Protein AF-A0A946TJ30-F1 (afdb_m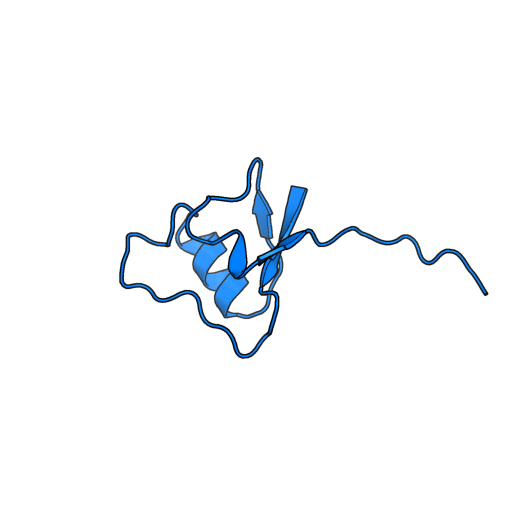onomer)

Foldseek 3Di:
DKKAFPDLPDQDDPPPDLLPDDPVQSVCRNVRHIDDDPDDRPSCPVGMDDPDPPPPPDD

Secondary structure (DSSP, 8-state):
-EEEES-TT----TTSGGGGS-HHHHHHHHTT--EE-SS--TTTTTTEEE---------

Solvent-accessible surface area (backbone atoms only — not comparable to full-atom values): 3689 Å² total; per-residue (Å²): 85,40,35,27,49,70,44,81,86,59,64,81,67,70,90,48,77,45,44,76,45,56,63,76,52,40,50,37,32,58,72,62,34,71,44,77,44,90,73,82,37,81,77,38,51,89,52,39,40,73,57,72,81,70,68,80,77,80,132

pLDDT: mean 80.07, std 12.85, range [41.81, 91.38]

Sequence (59 aa):
MKIKLKDKKIQLSSSHSHRGVKYADWLKLNDGKSIEIDSIPELIKDEVVEVKTTKPKGQ

Mean predicted aligned error: 6.88 Å

Radius of gyration: 12.08 Å; Cα contacts (8 Å, |Δi|>4): 73; chains: 1; bounding box: 28×30×30 Å

Structure (mmCIF, N/CA/C/O backbone):
data_AF-A0A946TJ30-F1
#
_entry.id   AF-A0A946TJ30-F1
#
loop_
_atom_site.group_PDB
_atom_site.id
_atom_site.type_symbol
_atom_site.label_atom_id
_atom_site.label_alt_id
_atom_site.label_comp_id
_atom_site.label_asym_id
_atom_site.label_entity_id
_atom_site.label_seq_id
_atom_site.pdbx_PDB_ins_code
_atom_site.Cartn_x
_atom_site.Cartn_y
_atom_site.Cartn_z
_atom_site.occupancy
_atom_site.B_iso_or_equiv
_atom_site.auth_seq_id
_atom_site.auth_comp_id
_atom_site.auth_asym_id
_atom_site.auth_atom_id
_atom_site.pdbx_PDB_model_num
ATOM 1 N N . MET A 1 1 ? -4.138 10.270 -3.485 1.00 87.56 1 MET A N 1
ATOM 2 C CA . MET A 1 1 ? -5.096 9.725 -2.490 1.00 87.56 1 MET A CA 1
ATOM 3 C C . MET A 1 1 ? -4.420 8.686 -1.609 1.00 87.56 1 MET A C 1
ATOM 5 O O . MET A 1 1 ? -3.422 8.105 -2.015 1.00 87.56 1 MET A O 1
ATOM 9 N N . LYS A 1 2 ? -4.940 8.443 -0.404 1.00 90.12 2 LYS A N 1
ATOM 10 C CA . LYS A 1 2 ? -4.353 7.479 0.533 1.00 90.12 2 LYS A CA 1
ATOM 11 C C . LYS A 1 2 ? -5.189 6.210 0.574 1.00 90.12 2 LYS A C 1
ATOM 13 O O . LYS A 1 2 ? -6.400 6.301 0.734 1.00 90.12 2 LYS A O 1
ATOM 18 N N . ILE A 1 3 ? -4.565 5.043 0.459 1.00 90.75 3 ILE A N 1
ATOM 19 C CA . ILE A 1 3 ? -5.253 3.747 0.439 1.00 90.75 3 ILE A CA 1
ATOM 20 C C . ILE A 1 3 ? -4.645 2.773 1.447 1.00 90.75 3 ILE A C 1
ATOM 22 O O . ILE A 1 3 ? -3.487 2.915 1.842 1.00 90.75 3 ILE A O 1
ATOM 26 N N . LYS A 1 4 ? -5.429 1.788 1.878 1.00 91.19 4 LYS A N 1
ATOM 27 C CA . LYS A 1 4 ? -4.994 0.659 2.716 1.00 91.19 4 LYS A CA 1
ATOM 28 C C . LYS A 1 4 ? -5.744 -0.607 2.307 1.00 91.19 4 LYS A C 1
ATOM 30 O O . LYS A 1 4 ? -6.777 -0.502 1.651 1.00 91.19 4 LYS A O 1
ATOM 35 N N . LEU A 1 5 ? -5.277 -1.779 2.731 1.00 90.81 5 LEU A N 1
ATOM 36 C CA . LEU A 1 5 ? -6.048 -3.014 2.562 1.00 90.81 5 LEU A CA 1
ATOM 37 C C . LEU A 1 5 ? -7.384 -2.931 3.310 1.00 90.81 5 LEU A C 1
ATOM 39 O O . LEU A 1 5 ? -7.449 -2.382 4.415 1.00 90.81 5 LEU A O 1
ATOM 43 N N . LYS A 1 6 ? -8.444 -3.469 2.695 1.00 87.75 6 LYS A N 1
ATOM 44 C CA . LYS A 1 6 ? -9.784 -3.579 3.291 1.00 87.75 6 LYS A CA 1
ATOM 45 C C . LYS A 1 6 ? -9.729 -4.287 4.630 1.00 87.75 6 LYS A C 1
ATOM 47 O O . LYS A 1 6 ? -10.308 -3.810 5.602 1.00 87.75 6 LYS A O 1
ATOM 52 N N . ASP A 1 7 ? -8.979 -5.379 4.665 1.00 82.06 7 ASP A N 1
ATOM 53 C CA . ASP A 1 7 ? -8.805 -6.198 5.845 1.00 82.06 7 ASP A CA 1
ATOM 54 C C . ASP A 1 7 ? -7.320 -6.458 6.092 1.00 82.06 7 ASP A C 1
ATOM 56 O O . ASP A 1 7 ? -6.546 -6.646 5.156 1.00 82.06 7 ASP A O 1
ATOM 60 N N . LYS A 1 8 ? -6.916 -6.493 7.364 1.00 71.44 8 LYS A N 1
ATOM 61 C CA . LYS A 1 8 ? -5.526 -6.803 7.741 1.00 71.44 8 LYS A CA 1
ATOM 62 C C . LYS A 1 8 ? -5.179 -8.277 7.521 1.00 71.44 8 LYS A C 1
ATOM 64 O O . LYS A 1 8 ? -4.009 -8.634 7.581 1.00 71.44 8 LYS A O 1
ATOM 69 N N . LYS A 1 9 ? -6.190 -9.128 7.320 1.00 74.75 9 LYS A N 1
ATOM 70 C CA . LYS A 1 9 ? -6.022 -10.552 7.004 1.00 74.75 9 LYS A CA 1
ATOM 71 C C . LYS A 1 9 ? -5.847 -10.818 5.512 1.00 74.75 9 LYS A C 1
ATOM 7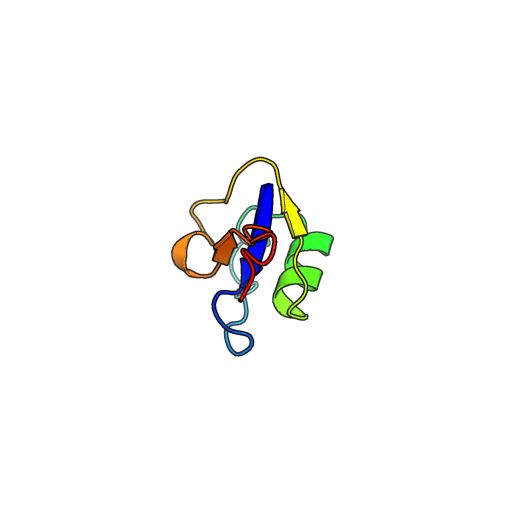3 O O . LYS A 1 9 ? -5.432 -11.912 5.142 1.00 74.75 9 LYS A O 1
ATOM 78 N N . ILE A 1 10 ? -6.186 -9.846 4.671 1.00 75.94 10 ILE A N 1
ATOM 79 C CA . ILE A 1 10 ? -5.964 -9.936 3.234 1.00 75.94 10 ILE A CA 1
ATOM 80 C C . ILE A 1 10 ? -4.481 -9.663 2.984 1.00 75.94 10 ILE A C 1
ATOM 82 O O . ILE A 1 10 ? -3.914 -8.728 3.541 1.00 75.94 10 ILE A O 1
ATOM 86 N N . GLN A 1 11 ? -3.852 -10.485 2.150 1.00 78.31 11 GLN A N 1
ATOM 87 C CA . GLN A 1 11 ? -2.521 -10.221 1.615 1.00 78.31 11 GLN A CA 1
ATOM 88 C C . GLN A 1 11 ? -2.625 -10.153 0.100 1.00 78.31 11 GLN A C 1
ATOM 90 O O . GLN A 1 11 ? -3.173 -11.046 -0.548 1.00 78.31 11 GLN A O 1
ATOM 95 N N . LEU A 1 12 ? -2.075 -9.092 -0.481 1.00 78.75 12 LEU A N 1
ATOM 96 C CA . LEU A 1 12 ? -1.965 -8.978 -1.924 1.00 78.75 12 LEU A CA 1
ATOM 97 C C . LEU A 1 12 ? -1.011 -10.059 -2.411 1.00 78.75 12 LEU A C 1
ATOM 99 O O . LEU A 1 12 ? 0.198 -9.950 -2.213 1.00 78.75 12 LEU A O 1
ATOM 103 N N . SER A 1 13 ? -1.553 -11.082 -3.069 1.00 70.31 13 SER A N 1
ATOM 104 C CA . SER A 1 13 ? -0.729 -12.146 -3.636 1.00 70.31 13 SER A CA 1
ATOM 105 C C . SER A 1 13 ? 0.318 -11.576 -4.601 1.00 70.31 13 SER A C 1
ATOM 107 O O . SER A 1 13 ? 0.002 -10.746 -5.463 1.00 70.31 13 SER A O 1
ATOM 109 N N . SER A 1 14 ? 1.553 -12.056 -4.461 1.00 66.44 14 SER A N 1
ATOM 110 C CA . SER A 1 14 ? 2.734 -11.687 -5.246 1.00 66.44 14 SER A CA 1
ATOM 111 C C . SER A 1 14 ? 2.753 -12.286 -6.659 1.00 66.44 14 SER A C 1
ATOM 113 O O . SER A 1 14 ? 3.661 -11.985 -7.427 1.00 66.44 14 SER A O 1
ATOM 115 N N . SER A 1 15 ? 1.748 -13.089 -7.035 1.00 66.06 15 SER A N 1
ATOM 116 C CA . SER A 1 15 ? 1.719 -13.846 -8.299 1.00 66.06 15 SER A CA 1
ATOM 117 C C . SER A 1 15 ? 1.776 -12.993 -9.573 1.00 66.06 15 SER A C 1
ATOM 119 O O . SER A 1 15 ? 2.156 -13.503 -10.618 1.00 66.06 15 SER A O 1
ATOM 121 N N . HIS A 1 16 ? 1.389 -11.716 -9.509 1.00 61.94 16 HIS A N 1
ATOM 122 C CA . HIS A 1 16 ? 1.411 -10.797 -10.649 1.00 61.94 16 HIS A CA 1
ATOM 123 C C . HIS A 1 16 ? 2.092 -9.499 -10.230 1.00 61.94 16 HIS A C 1
ATOM 125 O O . HIS A 1 16 ? 1.467 -8.711 -9.527 1.00 61.94 16 HIS A O 1
ATOM 131 N N . SER A 1 17 ? 3.353 -9.297 -10.632 1.00 65.69 17 SER A N 1
ATOM 132 C CA . SER A 1 17 ? 4.102 -8.024 -10.670 1.00 65.69 17 SER A CA 1
ATOM 133 C C . SER A 1 17 ? 3.586 -6.919 -9.734 1.00 65.69 17 SER A C 1
ATOM 135 O O . SER A 1 17 ? 3.133 -5.868 -10.187 1.00 65.69 17 SER A O 1
ATOM 137 N N . HIS A 1 18 ? 3.585 -7.188 -8.423 1.00 68.56 18 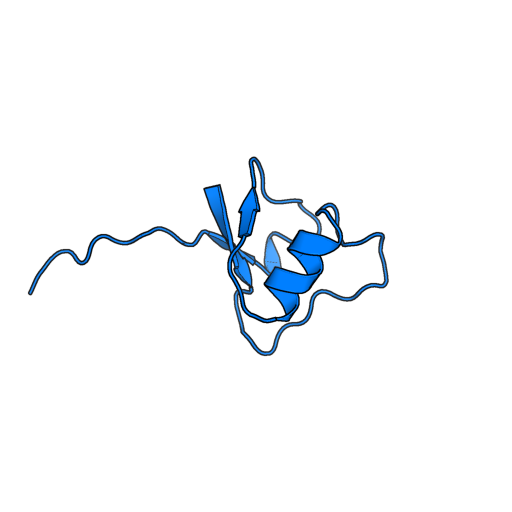HIS A N 1
ATOM 138 C CA . HIS A 1 18 ? 3.140 -6.269 -7.361 1.00 68.56 18 HIS A CA 1
ATOM 139 C C . HIS A 1 18 ? 1.766 -5.610 -7.592 1.00 68.56 18 HIS A C 1
ATOM 141 O O . HIS A 1 18 ? 1.487 -4.540 -7.062 1.00 68.56 18 HIS A O 1
ATOM 147 N N . ARG A 1 19 ? 0.898 -6.242 -8.391 1.00 75.56 19 ARG A 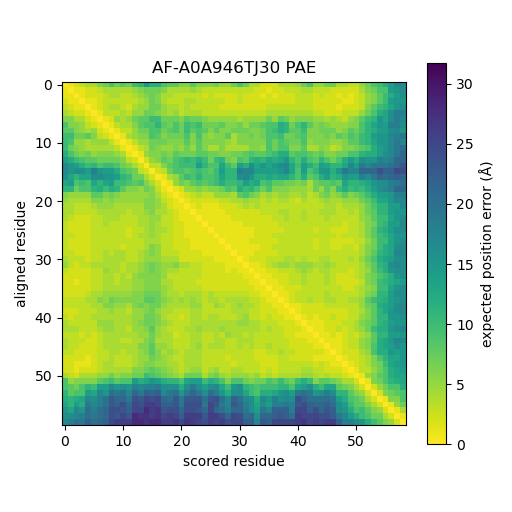N 1
ATOM 148 C CA . ARG A 1 19 ? -0.474 -5.825 -8.700 1.00 75.56 19 ARG A CA 1
ATOM 149 C C . ARG A 1 19 ? -0.604 -4.368 -9.179 1.00 75.56 19 ARG A C 1
ATOM 151 O O . ARG A 1 19 ? -1.606 -3.709 -8.911 1.00 75.56 19 A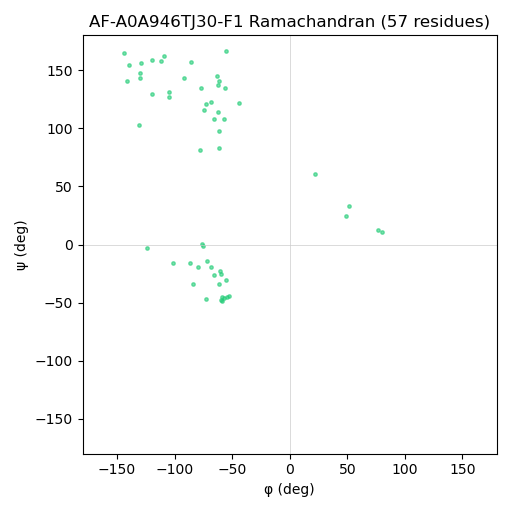RG A O 1
ATOM 158 N N . GLY A 1 20 ? 0.403 -3.864 -9.892 1.00 78.44 20 GLY A N 1
ATOM 159 C CA . GLY A 1 20 ? 0.392 -2.504 -10.443 1.00 78.44 20 GLY A CA 1
ATOM 160 C C . GLY A 1 20 ? 0.747 -1.391 -9.449 1.00 78.44 20 GLY A C 1
ATOM 161 O O . GLY A 1 20 ? 0.589 -0.222 -9.785 1.00 78.44 20 GLY A O 1
ATOM 162 N N . VAL A 1 21 ? 1.248 -1.723 -8.253 1.00 84.00 21 VAL A N 1
ATOM 163 C CA . VAL A 1 21 ? 1.896 -0.760 -7.343 1.00 84.00 21 VAL A CA 1
ATOM 164 C C . VAL A 1 21 ? 3.406 -1.005 -7.264 1.00 84.00 21 VAL A C 1
ATOM 166 O O . VAL A 1 21 ? 3.907 -2.072 -7.618 1.00 84.00 21 VAL A O 1
ATOM 169 N N . LYS A 1 22 ? 4.168 -0.017 -6.780 1.00 87.81 22 LYS A N 1
ATOM 170 C CA . LYS A 1 22 ? 5.603 -0.191 -6.511 1.00 87.81 22 LYS A CA 1
ATOM 171 C C . LYS A 1 22 ? 5.807 -1.239 -5.416 1.00 87.81 22 LYS A C 1
ATOM 173 O O . LYS A 1 22 ? 5.047 -1.279 -4.453 1.00 87.81 22 LYS A O 1
ATOM 178 N N . TYR A 1 23 ? 6.881 -2.024 -5.504 1.00 85.75 23 TYR A N 1
ATOM 179 C CA . TYR A 1 23 ? 7.205 -3.064 -4.516 1.00 85.75 23 TYR A CA 1
ATOM 180 C C . TYR A 1 23 ? 7.229 -2.544 -3.069 1.00 85.75 23 TYR A C 1
ATOM 182 O O . TYR A 1 23 ? 6.647 -3.151 -2.175 1.00 85.75 23 TYR A O 1
ATOM 190 N N . ALA A 1 24 ? 7.845 -1.380 -2.843 1.00 88.19 24 ALA A N 1
ATOM 191 C CA . ALA A 1 24 ? 7.901 -0.758 -1.521 1.00 88.19 24 ALA A CA 1
ATOM 192 C C . ALA A 1 24 ? 6.508 -0.422 -0.962 1.00 88.19 24 ALA A C 1
ATOM 194 O O . ALA A 1 24 ? 6.280 -0.507 0.243 1.00 88.19 24 ALA A O 1
ATOM 195 N N . ASP A 1 25 ? 5.571 -0.052 -1.830 1.00 89.25 25 ASP A N 1
ATOM 196 C CA . ASP A 1 25 ? 4.214 0.301 -1.434 1.00 89.25 25 ASP A CA 1
ATOM 197 C C . ASP A 1 25 ? 3.324 -0.940 -1.289 1.00 89.25 25 ASP A C 1
ATOM 199 O O . ASP A 1 25 ? 2.520 -1.012 -0.362 1.00 89.25 25 ASP A O 1
ATOM 203 N N . TRP A 1 26 ? 3.546 -1.968 -2.113 1.00 88.31 26 TRP A N 1
ATOM 204 C CA . TRP A 1 26 ? 2.981 -3.307 -1.927 1.00 88.31 26 TRP A CA 1
ATOM 205 C C . TRP A 1 26 ? 3.368 -3.902 -0.567 1.00 88.31 26 TRP A C 1
ATOM 207 O O . TRP A 1 26 ? 2.503 -4.387 0.160 1.00 88.31 26 TRP A O 1
ATOM 217 N N . LEU A 1 27 ? 4.647 -3.797 -0.183 1.00 88.56 27 LEU A N 1
ATOM 218 C CA . LEU A 1 27 ? 5.132 -4.233 1.128 1.00 88.56 27 LEU A CA 1
ATOM 219 C C . LEU A 1 27 ? 4.418 -3.497 2.260 1.00 88.56 27 LEU A C 1
ATOM 221 O O . LEU A 1 27 ? 3.935 -4.132 3.190 1.00 88.56 27 LEU A O 1
ATOM 225 N N . LYS A 1 28 ? 4.306 -2.166 2.174 1.00 89.88 28 LYS A N 1
ATOM 226 C CA . LYS A 1 28 ? 3.581 -1.369 3.176 1.00 89.88 28 LYS A CA 1
ATOM 227 C C . LYS A 1 28 ? 2.119 -1.802 3.285 1.00 89.88 28 LYS A C 1
ATOM 229 O O . LYS A 1 28 ? 1.636 -1.962 4.400 1.00 89.88 28 LYS A O 1
ATOM 234 N N . LEU A 1 29 ? 1.429 -2.008 2.162 1.00 88.31 29 LEU A N 1
ATOM 235 C CA . LEU A 1 29 ? 0.045 -2.487 2.168 1.00 88.31 29 LEU A CA 1
ATOM 236 C C . LEU A 1 29 ? -0.073 -3.841 2.875 1.00 88.31 29 LEU A C 1
ATOM 238 O O . LEU A 1 29 ? -0.900 -3.971 3.772 1.00 88.31 29 LEU A O 1
ATOM 242 N N . ASN A 1 30 ? 0.789 -4.804 2.536 1.00 86.94 30 ASN A N 1
ATOM 243 C CA . ASN A 1 30 ? 0.818 -6.131 3.165 1.00 86.94 30 ASN A CA 1
ATOM 244 C C . ASN A 1 30 ? 1.219 -6.113 4.646 1.00 86.94 30 ASN A C 1
ATOM 246 O O . ASN A 1 30 ? 0.797 -6.983 5.401 1.00 86.94 30 ASN A O 1
ATOM 250 N N . ASP A 1 31 ? 1.976 -5.107 5.076 1.00 88.00 31 ASP A N 1
ATOM 251 C CA . ASP A 1 31 ? 2.295 -4.835 6.484 1.00 88.00 31 ASP A CA 1
ATOM 252 C C . ASP A 1 31 ? 1.110 -4.186 7.239 1.00 88.00 31 ASP A C 1
ATOM 254 O O . ASP A 1 31 ? 1.198 -3.842 8.416 1.00 88.00 31 ASP A O 1
ATOM 258 N N . GLY A 1 32 ? -0.021 -3.969 6.556 1.00 85.81 32 GLY A N 1
ATOM 259 C CA . GLY A 1 32 ? -1.207 -3.307 7.096 1.00 85.81 32 GLY A CA 1
ATOM 260 C C . GLY A 1 32 ? -1.076 -1.785 7.188 1.00 85.81 32 GLY A C 1
ATOM 261 O O . GLY A 1 32 ? -1.905 -1.132 7.832 1.00 85.81 32 GLY A O 1
ATOM 262 N N . LYS A 1 33 ? -0.049 -1.201 6.559 1.00 89.75 33 LYS A N 1
ATOM 263 C CA . LYS A 1 33 ? 0.144 0.247 6.460 1.00 89.75 33 LYS A CA 1
ATOM 264 C C . LYS A 1 33 ? -0.631 0.811 5.274 1.00 89.75 33 LYS A C 1
ATOM 266 O O . LYS A 1 33 ? -0.955 0.142 4.299 1.00 89.75 33 LYS A O 1
ATOM 271 N N . SER A 1 34 ? -0.913 2.100 5.363 1.00 91.12 34 SER A N 1
ATOM 272 C CA . SER A 1 34 ? -1.516 2.879 4.286 1.00 91.12 34 SER A CA 1
ATOM 273 C C . SER A 1 34 ? -0.450 3.529 3.410 1.00 91.12 34 SER A C 1
ATOM 275 O O . SER A 1 34 ? 0.535 4.044 3.946 1.00 91.12 34 SER A O 1
ATOM 277 N N . ILE A 1 35 ? -0.693 3.602 2.107 1.00 91.19 35 ILE A N 1
ATOM 278 C CA . ILE A 1 35 ? 0.189 4.238 1.124 1.00 91.19 35 ILE A CA 1
ATOM 279 C C . ILE A 1 35 ? -0.526 5.381 0.412 1.00 91.19 35 ILE A C 1
ATOM 281 O O . ILE A 1 35 ? -1.756 5.423 0.381 1.00 91.19 35 ILE A O 1
ATOM 285 N N . GLU A 1 36 ? 0.242 6.299 -0.158 1.00 91.38 36 GLU A N 1
ATOM 286 C CA . GLU A 1 36 ? -0.281 7.384 -0.981 1.00 91.38 36 GLU A CA 1
ATOM 287 C C . GLU A 1 36 ? -0.009 7.082 -2.451 1.00 91.38 36 GLU A C 1
ATOM 289 O O . GLU A 1 36 ? 1.119 6.758 -2.818 1.00 91.38 36 GLU A O 1
ATOM 294 N N . ILE A 1 37 ? -1.057 7.129 -3.269 1.00 87.94 37 ILE A N 1
ATOM 295 C CA . ILE A 1 37 ? -1.007 6.820 -4.698 1.00 87.94 37 ILE A CA 1
ATOM 296 C C . ILE A 1 37 ? -1.873 7.815 -5.465 1.00 87.94 37 ILE A C 1
ATOM 298 O O . ILE A 1 37 ? -2.859 8.329 -4.928 1.00 87.94 37 ILE A O 1
ATOM 302 N N . ASP A 1 38 ? -1.571 8.029 -6.738 1.00 88.19 38 ASP A N 1
ATOM 303 C CA . ASP A 1 38 ? -2.396 8.868 -7.609 1.00 88.19 38 ASP A CA 1
ATOM 304 C C . ASP A 1 38 ? -3.718 8.190 -7.982 1.00 88.19 38 ASP A C 1
ATOM 306 O O . ASP A 1 38 ? -4.777 8.799 -7.844 1.00 88.19 38 ASP A O 1
ATOM 310 N N . SER A 1 39 ? -3.668 6.917 -8.394 1.00 87.88 39 SER A N 1
ATOM 311 C CA . SER A 1 39 ? -4.831 6.134 -8.835 1.00 87.88 39 SER A CA 1
ATOM 312 C C . SER A 1 39 ? -4.771 4.681 -8.356 1.00 87.88 39 SER A C 1
ATOM 314 O O . SER A 1 39 ? -3.694 4.088 -8.373 1.00 87.88 39 SER A O 1
ATOM 316 N N . ILE A 1 40 ? -5.907 4.099 -7.941 1.00 88.12 40 ILE A N 1
ATOM 317 C CA . ILE A 1 40 ? -5.993 2.699 -7.488 1.00 88.12 40 ILE A CA 1
ATOM 318 C C . ILE A 1 40 ? -5.874 1.768 -8.694 1.00 88.12 40 ILE A C 1
ATOM 320 O O . ILE A 1 40 ? -6.732 1.823 -9.576 1.00 88.12 40 ILE A O 1
ATOM 324 N N . PRO A 1 41 ? -4.872 0.869 -8.729 1.00 87.19 41 PRO A N 1
ATOM 325 C CA . PRO A 1 41 ? -4.782 -0.127 -9.782 1.00 87.19 41 PRO A CA 1
ATOM 326 C C . PRO A 1 41 ? -5.990 -1.054 -9.758 1.00 87.19 41 PRO A C 1
ATOM 328 O O . PRO A 1 41 ? -6.385 -1.563 -8.705 1.00 87.19 41 PRO A O 1
ATOM 331 N N . GLU A 1 42 ? -6.533 -1.354 -10.934 1.00 87.44 42 GLU A N 1
ATOM 332 C CA . GLU A 1 42 ? -7.701 -2.230 -11.052 1.00 87.44 42 GLU A CA 1
ATOM 333 C C . GLU A 1 42 ? -7.467 -3.636 -10.490 1.00 87.44 42 GLU A C 1
ATOM 335 O O . GLU A 1 42 ? -8.401 -4.283 -10.032 1.00 87.44 42 GLU A O 1
ATOM 340 N N . LEU A 1 43 ? -6.208 -4.077 -10.452 1.00 85.56 43 LEU A N 1
ATOM 341 C CA . LEU A 1 43 ? -5.790 -5.370 -9.910 1.00 85.56 43 LEU A CA 1
ATOM 342 C C . LEU A 1 43 ? -5.942 -5.492 -8.386 1.00 85.56 43 LEU A C 1
ATOM 344 O O . LEU A 1 43 ? -5.919 -6.616 -7.875 1.00 85.56 43 LEU A O 1
ATOM 348 N N . ILE A 1 44 ? -6.032 -4.363 -7.670 1.00 85.62 44 ILE A N 1
ATOM 349 C CA . ILE A 1 44 ? -6.173 -4.316 -6.205 1.00 85.62 44 ILE A CA 1
ATOM 350 C C . ILE A 1 44 ? -7.397 -3.538 -5.737 1.00 85.62 44 ILE A C 1
ATOM 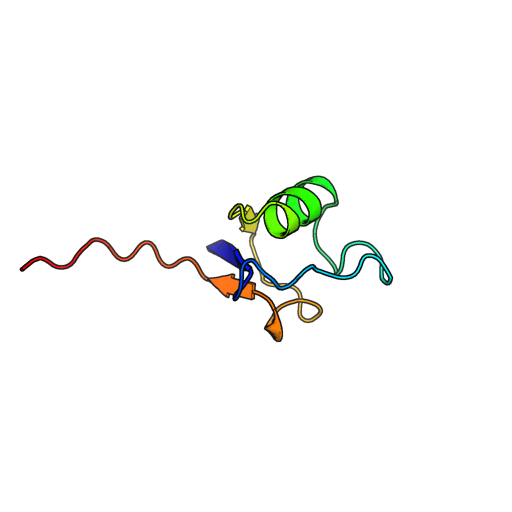352 O O . ILE A 1 44 ? -7.625 -3.495 -4.534 1.00 85.62 44 ILE A O 1
ATOM 356 N N . LYS A 1 45 ? -8.185 -2.932 -6.638 1.00 87.19 45 LYS A N 1
ATOM 357 C CA . LYS A 1 45 ? -9.330 -2.077 -6.271 1.00 87.19 45 LYS A CA 1
ATOM 358 C C . LYS A 1 45 ? -10.350 -2.768 -5.366 1.00 87.19 45 LYS A C 1
ATOM 360 O O . LYS A 1 45 ? -10.953 -2.116 -4.520 1.00 87.19 45 LYS A O 1
ATOM 365 N N . ASP A 1 46 ? -10.495 -4.082 -5.506 1.00 88.31 46 ASP A N 1
ATOM 366 C CA . ASP A 1 46 ? -11.371 -4.890 -4.660 1.00 88.31 46 ASP A CA 1
ATOM 367 C C . ASP A 1 46 ? -10.766 -5.242 -3.299 1.00 88.31 46 ASP A C 1
ATOM 369 O O . ASP A 1 46 ? -11.509 -5.497 -2.360 1.00 88.31 46 ASP A O 1
ATOM 373 N N . GLU A 1 47 ? -9.447 -5.162 -3.150 1.00 88.44 47 GLU A N 1
ATOM 374 C CA . GLU A 1 47 ? -8.726 -5.530 -1.927 1.00 88.44 47 GLU A CA 1
ATOM 375 C C . GLU A 1 47 ? -8.338 -4.305 -1.089 1.00 88.44 47 GLU A C 1
ATOM 377 O O . GLU A 1 47 ? -7.998 -4.431 0.089 1.00 88.44 47 GLU A O 1
ATOM 382 N N . VAL A 1 48 ? -8.382 -3.104 -1.676 1.00 89.25 48 VAL A N 1
ATOM 383 C CA . VAL A 1 48 ? -8.033 -1.844 -1.010 1.00 89.25 48 VAL A CA 1
ATOM 384 C C . VAL A 1 48 ? -9.246 -0.946 -0.808 1.00 89.25 48 VAL A C 1
ATOM 386 O O . VAL A 1 48 ? -10.256 -1.036 -1.499 1.00 89.25 48 VAL A O 1
ATOM 389 N N . VAL A 1 49 ? -9.128 -0.042 0.156 1.00 90.56 49 VAL A N 1
ATOM 390 C CA . VAL A 1 49 ? -10.060 1.058 0.392 1.00 90.56 49 VAL A CA 1
ATOM 391 C C . VAL A 1 49 ? -9.304 2.359 0.518 1.00 90.56 49 VAL A C 1
ATOM 393 O O . VAL A 1 49 ? -8.189 2.418 1.046 1.00 90.56 49 VAL A O 1
ATOM 396 N N . GLU A 1 50 ? -9.954 3.423 0.071 1.00 90.38 50 GLU A N 1
ATOM 397 C CA . GLU A 1 50 ? -9.477 4.772 0.292 1.00 90.38 50 GLU A CA 1
ATOM 398 C C . GLU A 1 50 ? -9.577 5.115 1.782 1.00 90.38 50 GLU A C 1
ATOM 400 O O . GLU A 1 50 ? -10.640 5.050 2.407 1.00 90.38 50 GLU A O 1
ATOM 405 N N . VAL A 1 51 ? -8.444 5.481 2.370 1.00 86.94 51 VAL A N 1
ATOM 406 C CA . VAL A 1 51 ? -8.372 6.049 3.709 1.00 86.94 51 VAL A CA 1
ATOM 407 C C . VAL A 1 51 ? -8.792 7.500 3.586 1.00 86.94 51 VAL A C 1
ATOM 409 O O . VAL A 1 51 ? -7.962 8.406 3.521 1.00 86.94 51 VAL A O 1
ATOM 412 N N . LYS A 1 52 ? -10.104 7.727 3.557 1.00 73.62 52 LYS A N 1
ATOM 413 C CA . LYS A 1 52 ? -10.633 9.059 3.813 1.00 73.62 52 LYS A CA 1
ATOM 414 C C . LYS A 1 52 ? -10.223 9.401 5.234 1.00 73.62 52 LYS A C 1
ATOM 416 O O . LYS A 1 52 ? -10.647 8.740 6.181 1.00 73.62 52 LYS A O 1
ATOM 421 N N . THR A 1 53 ? -9.362 10.401 5.388 1.00 60.28 53 THR A N 1
ATOM 422 C CA . THR A 1 53 ? -9.179 11.098 6.657 1.00 60.28 53 THR A CA 1
ATOM 423 C C . THR A 1 53 ? -10.518 11.734 6.987 1.00 60.28 53 THR A C 1
ATOM 425 O O . THR A 1 53 ? -10.785 12.894 6.685 1.00 60.28 53 THR A O 1
ATOM 428 N N . THR A 1 54 ? -11.411 10.944 7.575 1.00 52.53 54 THR A N 1
ATOM 429 C CA . THR A 1 54 ? -12.557 11.470 8.283 1.00 52.53 54 THR A CA 1
ATOM 430 C C . THR A 1 54 ? -11.960 12.300 9.404 1.00 52.53 54 THR A C 1
ATOM 432 O O . THR A 1 54 ? -11.541 11.763 10.428 1.00 52.53 54 THR A O 1
ATOM 435 N N . LYS A 1 55 ? -11.867 13.620 9.191 1.00 50.75 55 LYS A N 1
ATOM 436 C CA . LYS A 1 55 ? -11.894 14.561 10.308 1.00 50.75 55 LYS A CA 1
ATOM 437 C C . LYS A 1 55 ? -13.017 14.058 11.217 1.00 50.75 55 LYS A C 1
ATOM 439 O O . LYS A 1 55 ? -14.124 13.890 10.693 1.00 50.75 55 LYS A O 1
ATOM 444 N N . PRO A 1 56 ? -12.755 13.744 12.496 1.00 51.53 56 PRO A N 1
ATOM 445 C CA . PRO A 1 56 ? -13.824 13.375 13.402 1.00 51.53 56 PRO A CA 1
ATOM 446 C C . PRO A 1 56 ? -14.806 14.545 13.397 1.00 51.53 56 PRO A C 1
ATOM 448 O O . PRO A 1 56 ? -14.485 15.648 13.837 1.00 51.53 56 PRO A O 1
ATOM 451 N N . LYS A 1 57 ? -15.968 14.344 12.774 1.00 49.44 57 LYS A N 1
ATOM 452 C CA . LYS A 1 57 ? -17.098 15.243 12.949 1.00 49.44 57 LYS A CA 1
ATOM 453 C C . LYS A 1 57 ? -17.605 14.903 14.342 1.00 49.44 57 LYS A C 1
ATOM 455 O O . LYS A 1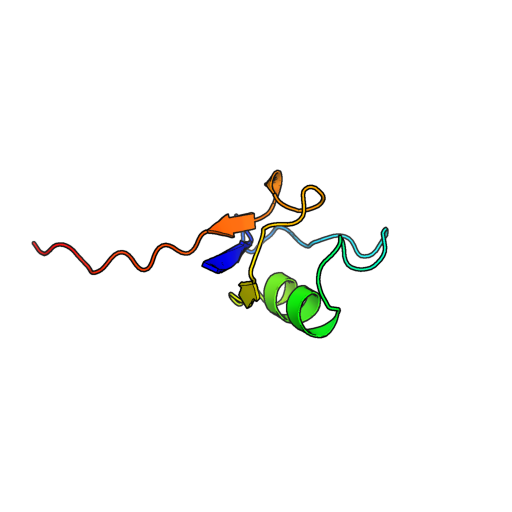 57 ? -17.900 13.740 14.600 1.00 49.44 57 LYS A O 1
ATOM 460 N N . GLY A 1 58 ? -17.498 15.891 15.225 1.00 58.25 58 GLY A N 1
ATOM 461 C CA . GLY A 1 58 ? -17.564 15.722 16.667 1.00 58.25 58 GLY A CA 1
ATOM 462 C C . GLY A 1 58 ? -18.817 15.030 17.183 1.00 58.25 58 GLY A C 1
ATOM 463 O O . GLY A 1 58 ? -19.824 14.904 16.484 1.00 58.25 58 GLY 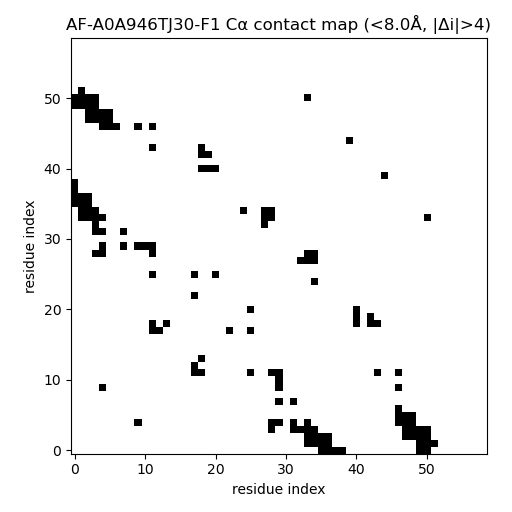A O 1
ATOM 464 N N . GLN A 1 59 ? -18.716 14.639 18.444 1.00 41.81 59 GLN A N 1
ATOM 465 C CA . GLN A 1 59 ? -1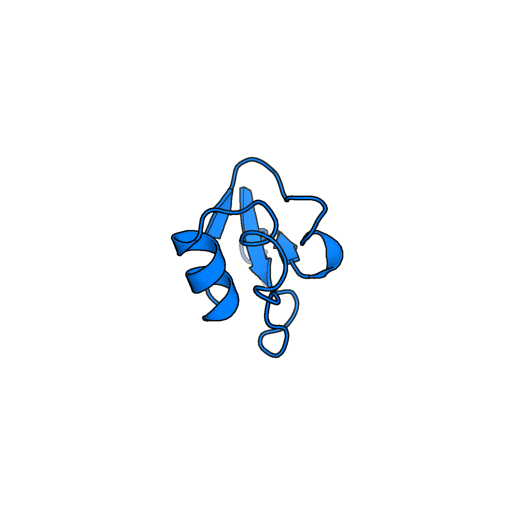9.840 14.361 19.314 1.00 41.81 59 GLN A CA 1
ATOM 466 C C . GLN A 1 59 ? -19.529 14.950 20.685 1.00 41.81 59 GLN A C 1
ATOM 468 O O . GLN A 1 59 ? -18.346 14.858 21.088 1.00 41.81 59 GLN A O 1
#